Protein AF-A0A2V8EX69-F1 (afdb_monomer_lite)

Radius of gyration: 14.93 Å; chains: 1; bounding box: 40×26×31 Å

Sequence (127 aa):
AGRHDPYNDPRARGHLQWGPPTAQQVLDTALAFSVINRHFDVADFLLGHGADINTRWNSREPASILHHLVFDGTYESMQFLIDRGIDLTIKNYRWNSTARGWALYGKKDEKMARWLEEAERQREQGR

pLDDT: mean 86.81, std 14.18, range [47.38, 98.62]

Structure (mmCIF, N/CA/C/O backbone):
data_AF-A0A2V8EX69-F1
#
_entry.id   AF-A0A2V8EX69-F1
#
loop_
_atom_site.group_PDB
_atom_site.id
_atom_site.type_symbol
_atom_site.label_atom_id
_atom_site.label_alt_id
_atom_site.label_comp_id
_atom_site.label_asym_id
_atom_site.label_entity_id
_atom_site.label_seq_id
_atom_site.pdbx_PDB_ins_code
_atom_site.Cartn_x
_atom_site.Cartn_y
_atom_site.Cartn_z
_atom_site.occupancy
_atom_site.B_iso_or_equiv
_atom_site.auth_seq_id
_atom_site.auth_comp_id
_atom_site.auth_asym_id
_atom_site.auth_atom_id
_atom_site.pdbx_PDB_model_num
ATOM 1 N N . ALA A 1 1 ? 23.290 9.181 13.203 1.00 47.38 1 ALA A N 1
ATOM 2 C CA . ALA A 1 1 ? 22.493 9.052 11.962 1.00 47.38 1 ALA A CA 1
ATOM 3 C C . ALA A 1 1 ? 22.432 7.591 11.482 1.00 47.38 1 ALA A C 1
ATOM 5 O O . ALA A 1 1 ? 22.681 7.312 10.319 1.00 47.38 1 ALA A O 1
ATOM 6 N N . GLY A 1 2 ? 22.148 6.633 12.373 1.00 54.16 2 GLY A N 1
ATOM 7 C CA . GLY A 1 2 ? 22.373 5.205 12.113 1.00 54.16 2 GLY A CA 1
ATOM 8 C C . GLY A 1 2 ? 21.163 4.353 12.481 1.00 54.16 2 GLY A C 1
ATOM 9 O O . GLY A 1 2 ? 20.447 4.695 13.415 1.00 54.16 2 GLY A O 1
ATOM 10 N N . ARG A 1 3 ? 20.982 3.241 11.757 1.00 51.62 3 ARG A N 1
ATOM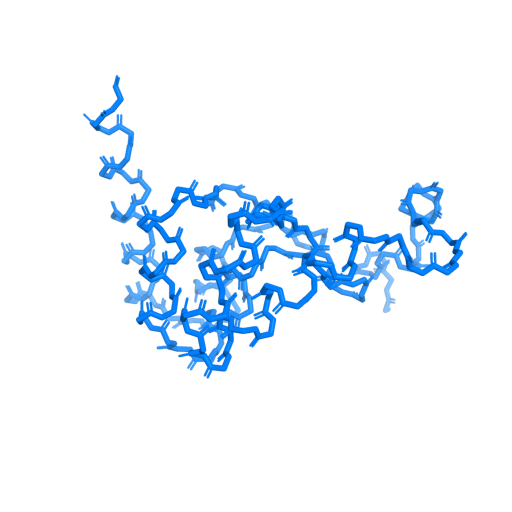 11 C CA . ARG A 1 3 ? 19.954 2.182 11.900 1.00 51.62 3 ARG A CA 1
ATOM 12 C C . ARG A 1 3 ? 18.572 2.398 11.266 1.00 51.62 3 ARG A C 1
ATOM 14 O O . ARG A 1 3 ? 17.836 1.431 11.160 1.00 51.62 3 ARG A O 1
ATOM 21 N N . HIS A 1 4 ? 18.237 3.597 10.796 1.00 51.88 4 HIS A N 1
ATOM 22 C CA . HIS A 1 4 ? 16.911 3.897 10.214 1.00 51.88 4 HIS A CA 1
ATOM 23 C C . HIS A 1 4 ? 16.896 4.018 8.684 1.00 51.88 4 HIS A C 1
ATOM 25 O O . HIS A 1 4 ? 15.851 4.261 8.078 1.00 51.88 4 HIS A O 1
ATOM 31 N N . ASP A 1 5 ? 18.063 3.878 8.065 1.00 57.91 5 ASP A N 1
ATOM 32 C CA . ASP A 1 5 ? 18.207 3.877 6.621 1.00 57.91 5 ASP A CA 1
ATOM 33 C C . ASP A 1 5 ? 18.373 2.420 6.147 1.00 57.91 5 ASP A C 1
ATOM 35 O O . ASP A 1 5 ? 19.326 1.774 6.601 1.00 57.91 5 ASP A O 1
ATOM 39 N N . PRO A 1 6 ? 17.491 1.886 5.275 1.00 61.09 6 PRO A N 1
ATOM 40 C CA . PRO A 1 6 ? 17.659 0.548 4.700 1.00 61.09 6 PRO A CA 1
ATOM 41 C C . PRO A 1 6 ? 19.020 0.367 4.018 1.00 61.09 6 PRO A C 1
ATOM 43 O O . PRO A 1 6 ? 19.547 -0.743 3.981 1.00 61.09 6 PRO A O 1
ATOM 46 N N . TYR A 1 7 ? 19.658 1.450 3.567 1.00 60.81 7 TYR A N 1
ATOM 47 C CA . TYR A 1 7 ? 21.010 1.417 3.020 1.00 60.81 7 TYR A CA 1
ATOM 48 C C . TYR A 1 7 ? 22.091 1.102 4.053 1.00 60.81 7 TYR A C 1
ATOM 50 O O . TYR A 1 7 ? 23.203 0.793 3.643 1.00 60.81 7 TYR A O 1
ATOM 58 N N . ASN A 1 8 ? 21.817 1.157 5.359 1.00 64.31 8 ASN A N 1
ATOM 59 C CA . ASN A 1 8 ? 22.780 0.864 6.427 1.00 64.31 8 ASN A CA 1
ATOM 60 C C . ASN A 1 8 ? 22.595 -0.521 7.070 1.00 64.31 8 ASN A C 1
ATOM 62 O O . ASN A 1 8 ? 23.416 -0.901 7.904 1.00 64.31 8 ASN A O 1
ATOM 66 N N . ASP A 1 9 ? 21.567 -1.282 6.681 1.00 66.50 9 ASP A N 1
ATOM 67 C CA . ASP A 1 9 ? 21.326 -2.646 7.161 1.00 66.50 9 ASP A CA 1
ATOM 68 C C . ASP A 1 9 ? 21.799 -3.684 6.123 1.00 66.50 9 ASP A C 1
ATOM 70 O O . ASP A 1 9 ? 21.221 -3.783 5.039 1.00 66.50 9 ASP A O 1
ATOM 74 N N . PRO A 1 10 ? 22.829 -4.497 6.429 1.00 61.75 10 PRO A N 1
ATOM 75 C CA . PRO A 1 10 ? 23.312 -5.555 5.542 1.00 61.75 10 PRO A CA 1
ATOM 76 C C . PRO A 1 10 ? 22.241 -6.581 5.142 1.00 61.75 10 PRO A C 1
ATOM 78 O O . PRO A 1 10 ? 22.317 -7.132 4.045 1.00 61.75 10 PRO A O 1
ATOM 81 N N . ARG A 1 11 ? 21.234 -6.826 5.994 1.00 60.97 11 ARG A N 1
ATOM 82 C CA . ARG A 1 11 ? 20.116 -7.733 5.685 1.00 60.97 11 ARG A CA 1
ATOM 83 C C . ARG A 1 11 ? 19.187 -7.117 4.650 1.00 60.97 11 ARG A C 1
ATOM 85 O O . ARG A 1 11 ? 18.796 -7.793 3.706 1.00 60.97 11 ARG A O 1
ATOM 92 N N . ALA A 1 12 ? 18.895 -5.824 4.786 1.00 58.47 12 ALA A N 1
ATOM 93 C CA . ALA A 1 12 ? 18.145 -5.086 3.779 1.00 58.47 12 ALA A CA 1
ATOM 94 C C . ALA A 1 12 ? 18.932 -5.018 2.464 1.00 58.47 12 ALA A C 1
ATOM 96 O O . ALA A 1 12 ? 18.368 -5.328 1.422 1.00 58.47 12 ALA A O 1
ATOM 97 N N . ARG A 1 13 ? 20.247 -4.744 2.504 1.00 58.81 13 ARG A N 1
ATOM 98 C CA . ARG A 1 13 ? 21.120 -4.728 1.312 1.00 58.81 13 ARG A CA 1
ATOM 99 C C . ARG A 1 13 ? 21.084 -6.019 0.493 1.00 58.81 13 ARG A C 1
ATOM 101 O O . ARG A 1 13 ? 21.128 -5.930 -0.726 1.00 58.81 13 ARG A O 1
ATOM 108 N N . GLY A 1 14 ? 20.985 -7.184 1.137 1.00 54.16 14 GLY A N 1
ATOM 109 C CA . GLY A 1 14 ? 20.880 -8.477 0.446 1.00 54.16 14 GLY A CA 1
ATOM 110 C C . GLY A 1 14 ? 19.526 -8.727 -0.233 1.00 54.16 14 GLY A C 1
ATOM 111 O O . GLY A 1 14 ? 19.453 -9.524 -1.162 1.00 54.16 14 GLY A O 1
ATOM 112 N N . HIS A 1 15 ? 18.469 -8.034 0.203 1.00 53.50 15 HIS A N 1
ATOM 113 C CA . HIS A 1 15 ? 17.125 -8.097 -0.387 1.00 53.50 15 HIS A CA 1
ATOM 114 C C . HIS A 1 15 ? 16.806 -6.914 -1.312 1.00 53.50 15 HIS A C 1
ATOM 116 O O . HIS A 1 15 ? 15.789 -6.935 -2.007 1.00 53.50 15 HIS A O 1
ATOM 122 N N . LEU A 1 16 ? 17.659 -5.885 -1.346 1.00 56.19 16 LEU A N 1
ATOM 123 C CA . LEU A 1 16 ? 17.601 -4.844 -2.364 1.00 56.19 16 LEU A CA 1
ATOM 124 C C . LEU A 1 16 ? 17.964 -5.507 -3.697 1.00 56.19 16 LEU A C 1
ATOM 126 O O . LEU A 1 16 ? 19.103 -5.927 -3.887 1.00 56.19 16 LEU A O 1
ATOM 130 N N . GLN A 1 17 ? 16.985 -5.630 -4.595 1.00 55.94 17 GLN A N 1
ATOM 131 C CA . GLN A 1 17 ? 17.156 -6.147 -5.956 1.00 55.94 17 GLN A CA 1
ATOM 132 C C . GLN A 1 17 ? 18.064 -5.193 -6.752 1.00 55.94 17 GLN A C 1
ATOM 134 O O . GLN A 1 17 ? 17.595 -4.349 -7.510 1.00 55.94 17 GLN A O 1
ATOM 139 N N . TRP A 1 18 ? 19.373 -5.265 -6.506 1.00 56.72 18 TRP A N 1
ATOM 140 C CA . TRP A 1 18 ? 20.385 -4.484 -7.205 1.00 56.72 18 TRP A CA 1
ATOM 141 C C . TRP A 1 18 ? 20.476 -4.977 -8.648 1.00 56.72 18 TRP A C 1
ATOM 143 O O . TRP A 1 18 ? 20.936 -6.084 -8.915 1.00 56.72 18 TRP A O 1
ATOM 153 N N . GLY A 1 19 ? 20.005 -4.143 -9.570 1.00 66.38 19 GLY A N 1
ATOM 154 C CA . GLY A 1 19 ? 19.932 -4.438 -10.992 1.00 66.38 19 GLY A CA 1
ATOM 155 C C . GLY A 1 19 ? 19.047 -3.425 -11.721 1.00 66.38 19 GLY A C 1
ATOM 156 O O . GLY A 1 19 ? 18.473 -2.539 -11.080 1.00 66.38 19 GLY A O 1
ATOM 157 N N . PRO A 1 20 ? 18.940 -3.517 -13.057 1.00 73.50 20 PRO A N 1
ATOM 158 C CA . PRO A 1 20 ? 17.895 -2.806 -13.786 1.00 73.50 20 PRO A CA 1
ATOM 159 C C . PRO A 1 20 ? 16.524 -3.134 -13.171 1.00 73.50 20 PRO A C 1
ATOM 161 O O . PRO A 1 20 ? 16.324 -4.274 -12.737 1.00 73.50 20 PRO A O 1
ATOM 164 N N . PRO A 1 21 ? 15.589 -2.166 -13.111 1.00 79.56 21 PRO A N 1
ATOM 165 C CA . PRO A 1 21 ? 14.287 -2.415 -12.517 1.00 79.56 21 PRO A CA 1
ATOM 166 C C . PRO A 1 21 ? 13.591 -3.550 -13.266 1.00 79.56 21 PRO A C 1
ATOM 168 O O . PRO A 1 21 ? 13.579 -3.589 -14.499 1.00 79.56 21 PRO A O 1
ATOM 171 N N . THR A 1 22 ? 13.013 -4.483 -12.517 1.00 88.19 22 THR A N 1
ATOM 172 C CA . THR A 1 22 ? 12.167 -5.521 -13.104 1.00 88.19 22 THR A CA 1
ATOM 173 C C . THR A 1 22 ? 10.907 -4.886 -13.686 1.00 88.19 22 THR A C 1
ATOM 175 O O . THR A 1 22 ? 10.484 -3.811 -13.253 1.00 88.19 22 THR A O 1
ATOM 178 N N . ALA A 1 23 ? 10.264 -5.562 -14.642 1.00 90.81 23 ALA A N 1
ATOM 179 C CA . ALA A 1 23 ? 8.984 -5.099 -15.177 1.00 90.81 23 ALA A CA 1
ATOM 180 C C . ALA A 1 23 ? 7.962 -4.850 -14.050 1.00 90.81 23 ALA A C 1
ATOM 182 O O . ALA A 1 23 ? 7.307 -3.814 -14.046 1.00 90.81 23 ALA A O 1
ATOM 183 N N . GLN A 1 24 ? 7.914 -5.727 -13.040 1.00 91.56 24 GLN A N 1
ATOM 184 C CA . GLN A 1 24 ? 7.034 -5.560 -11.882 1.00 91.56 24 GLN A CA 1
ATOM 185 C C . GLN A 1 24 ? 7.332 -4.277 -11.099 1.00 91.56 24 GLN A C 1
ATOM 187 O O . GLN A 1 24 ? 6.419 -3.517 -10.809 1.00 91.56 24 GLN A O 1
ATOM 192 N N . GLN A 1 25 ? 8.604 -3.985 -10.809 1.00 88.50 25 GLN A N 1
ATOM 193 C CA . GLN A 1 25 ? 8.979 -2.757 -10.097 1.00 88.50 25 GLN A CA 1
ATOM 194 C C . GLN A 1 25 ? 8.576 -1.496 -10.866 1.00 88.50 25 GLN A C 1
ATOM 196 O O . GLN A 1 25 ? 8.207 -0.493 -10.252 1.00 88.50 25 GLN A O 1
ATOM 201 N N . VAL A 1 26 ? 8.638 -1.538 -12.200 1.00 91.69 26 VAL A N 1
ATOM 202 C CA . VAL A 1 26 ? 8.157 -0.446 -13.053 1.00 91.69 26 VAL A CA 1
ATOM 203 C C . VAL A 1 26 ? 6.637 -0.314 -12.952 1.00 91.69 26 VAL A C 1
ATOM 205 O O . VAL A 1 26 ? 6.162 0.798 -12.732 1.00 91.69 26 VAL A O 1
ATOM 208 N N . LEU A 1 27 ? 5.884 -1.417 -13.052 1.00 95.81 27 LEU A N 1
ATOM 209 C CA . LEU A 1 27 ? 4.421 -1.416 -12.906 1.00 95.81 27 LEU A CA 1
ATOM 210 C C . LEU A 1 27 ? 3.979 -0.879 -11.536 1.00 95.81 27 LEU A C 1
ATOM 212 O O . LEU A 1 27 ? 3.145 0.018 -11.464 1.00 95.81 27 LEU A O 1
ATOM 216 N N . ASP A 1 28 ? 4.579 -1.382 -10.463 1.00 95.12 28 ASP A N 1
ATOM 217 C CA . ASP A 1 28 ? 4.313 -1.001 -9.074 1.00 95.12 28 ASP A CA 1
ATOM 218 C C . ASP A 1 28 ? 4.577 0.489 -8.818 1.00 95.12 28 ASP A C 1
ATOM 220 O O . ASP A 1 28 ? 3.797 1.196 -8.17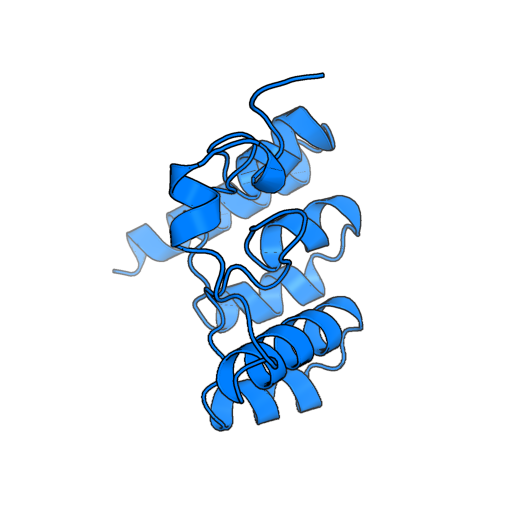6 1.00 95.12 28 ASP A O 1
ATOM 224 N N . THR A 1 29 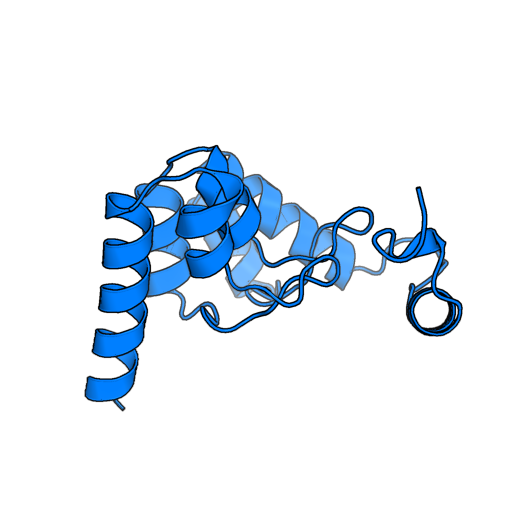? 5.692 0.987 -9.356 1.00 94.38 29 THR A N 1
ATOM 225 C CA . THR A 1 29 ? 6.075 2.398 -9.253 1.00 94.38 29 THR A CA 1
ATOM 226 C C . THR A 1 29 ? 5.131 3.280 -10.067 1.00 94.38 29 THR A C 1
ATOM 228 O O . THR A 1 29 ? 4.711 4.338 -9.594 1.00 94.38 29 THR A O 1
ATOM 231 N N . ALA A 1 30 ? 4.764 2.847 -11.277 1.00 96.75 30 ALA A N 1
ATOM 232 C CA . ALA A 1 30 ? 3.780 3.535 -12.105 1.00 96.75 30 ALA A CA 1
ATOM 233 C C . ALA A 1 30 ? 2.415 3.600 -11.403 1.00 96.75 30 ALA A C 1
ATOM 235 O O . ALA A 1 30 ? 1.782 4.658 -11.404 1.00 96.75 30 ALA A O 1
ATOM 236 N N . LEU A 1 31 ? 2.003 2.517 -10.731 1.00 98.25 31 LEU A N 1
ATOM 237 C CA . LEU A 1 31 ? 0.776 2.477 -9.941 1.00 98.25 31 LEU A CA 1
ATOM 238 C C . LEU A 1 31 ? 0.837 3.521 -8.824 1.00 98.25 31 LEU A C 1
ATOM 240 O O . LEU A 1 31 ? -0.064 4.351 -8.719 1.00 98.25 31 LEU A O 1
ATOM 244 N N . ALA A 1 32 ? 1.924 3.548 -8.048 1.00 95.88 32 ALA A N 1
ATOM 245 C CA . ALA A 1 32 ? 2.102 4.534 -6.988 1.00 95.88 32 ALA A CA 1
ATOM 246 C C . ALA A 1 32 ? 1.968 5.973 -7.513 1.00 95.88 32 ALA A C 1
ATOM 248 O O . ALA A 1 32 ? 1.174 6.748 -6.978 1.00 95.88 32 ALA A O 1
ATOM 249 N N . PHE A 1 33 ? 2.672 6.325 -8.594 1.00 95.81 33 PHE A N 1
ATOM 250 C CA . PHE A 1 33 ? 2.581 7.668 -9.174 1.00 95.81 33 PHE A CA 1
ATOM 251 C C . PHE A 1 33 ? 1.194 7.995 -9.725 1.00 95.81 33 PHE A C 1
ATOM 253 O O . PHE A 1 33 ? 0.739 9.125 -9.548 1.00 95.81 33 PHE A O 1
ATOM 260 N N . SER A 1 34 ? 0.510 7.048 -10.370 1.00 97.81 34 SER A N 1
ATOM 261 C CA . SER A 1 34 ? -0.848 7.279 -10.876 1.00 97.81 34 SER A CA 1
ATOM 262 C C . SER A 1 34 ? -1.825 7.601 -9.742 1.00 97.81 34 SER A C 1
ATOM 264 O O . SER A 1 34 ? -2.579 8.563 -9.838 1.00 97.81 34 SER A O 1
ATOM 266 N N . VAL A 1 35 ? -1.733 6.892 -8.614 1.00 97.50 35 VAL A N 1
ATOM 267 C CA . VAL A 1 35 ? -2.595 7.112 -7.447 1.00 97.50 35 VAL A CA 1
ATOM 268 C C . VAL A 1 35 ? -2.268 8.425 -6.733 1.00 97.50 35 VAL A C 1
ATOM 270 O O . VAL A 1 35 ? -3.180 9.171 -6.373 1.00 97.50 35 VAL A O 1
ATOM 273 N N . ILE A 1 36 ? -0.978 8.735 -6.555 1.00 94.31 36 ILE A N 1
ATOM 274 C CA . ILE A 1 36 ? -0.522 9.994 -5.939 1.00 94.31 36 ILE A CA 1
ATOM 275 C C . ILE A 1 36 ? -0.992 11.198 -6.765 1.00 94.31 36 ILE A C 1
ATOM 277 O O . ILE A 1 36 ? -1.441 12.191 -6.206 1.00 94.31 36 ILE A O 1
ATOM 281 N N . ASN A 1 37 ? -0.968 11.090 -8.095 1.00 95.44 37 ASN A N 1
ATOM 282 C CA . ASN A 1 37 ? -1.431 12.151 -8.991 1.00 95.44 37 ASN A CA 1
ATOM 283 C C . ASN A 1 37 ? -2.931 12.063 -9.338 1.00 95.44 37 ASN A C 1
ATOM 285 O O . ASN A 1 37 ? -3.400 12.831 -10.172 1.00 95.44 37 ASN A O 1
ATOM 289 N N . ARG A 1 38 ? -3.698 11.161 -8.701 1.00 96.56 38 ARG A N 1
ATOM 290 C CA . ARG A 1 38 ? -5.154 10.975 -8.909 1.00 96.56 38 ARG A CA 1
ATOM 291 C C . ARG A 1 38 ? -5.549 10.592 -10.347 1.00 96.56 38 ARG A C 1
ATOM 293 O O . ARG A 1 38 ? -6.667 10.847 -10.784 1.00 96.56 38 ARG A O 1
ATOM 300 N N . HIS A 1 39 ? -4.649 9.947 -11.086 1.00 98.06 39 HIS A N 1
ATOM 301 C CA . HIS A 1 39 ? -4.910 9.352 -12.400 1.00 98.06 39 HIS A CA 1
ATOM 302 C C . HIS A 1 39 ? -5.483 7.937 -12.219 1.00 98.06 39 HIS A C 1
ATOM 304 O O . HIS A 1 39 ? -4.808 6.931 -12.446 1.00 98.06 39 HIS A O 1
ATOM 310 N N . PHE A 1 40 ? -6.709 7.862 -11.699 1.00 98.25 40 PHE A N 1
ATOM 311 C CA . PHE A 1 40 ? -7.335 6.605 -11.273 1.00 98.25 40 PHE A CA 1
ATOM 312 C C . PHE A 1 40 ? -7.631 5.633 -12.419 1.00 98.25 40 PHE A C 1
ATOM 314 O O . PHE A 1 40 ? -7.571 4.425 -12.222 1.00 98.25 40 PHE A O 1
ATOM 321 N N . ASP A 1 41 ? -7.877 6.148 -13.618 1.00 98.50 41 ASP A N 1
ATOM 322 C CA . ASP A 1 41 ? -8.010 5.372 -14.852 1.00 98.50 41 ASP A CA 1
ATOM 323 C C . ASP A 1 41 ? -6.714 4.626 -15.207 1.00 98.50 41 ASP A C 1
ATOM 325 O O . ASP A 1 41 ? -6.731 3.431 -15.508 1.00 98.50 41 ASP A O 1
ATOM 329 N N . VAL A 1 42 ? -5.571 5.308 -15.100 1.00 98.62 42 VAL A N 1
ATOM 330 C CA . VAL A 1 42 ? -4.245 4.706 -15.279 1.00 98.62 42 VAL A CA 1
ATOM 331 C C . VAL A 1 42 ? -3.951 3.715 -14.155 1.00 98.62 42 VAL A C 1
ATOM 333 O O . VAL A 1 42 ? -3.426 2.634 -14.416 1.00 98.62 42 VAL A O 1
ATOM 336 N N . ALA A 1 43 ? -4.312 4.050 -12.914 1.00 98.50 43 ALA A N 1
ATOM 337 C CA . ALA A 1 43 ? -4.142 3.153 -11.775 1.00 98.50 43 ALA A CA 1
ATOM 338 C C . ALA A 1 43 ? -4.928 1.843 -11.962 1.00 98.50 43 ALA A C 1
ATOM 340 O O . ALA A 1 43 ? -4.373 0.764 -11.763 1.00 98.50 43 ALA A O 1
ATOM 341 N N . ASP A 1 44 ? -6.184 1.924 -12.407 1.00 98.56 44 ASP A N 1
ATOM 342 C CA . ASP A 1 44 ? -7.015 0.758 -12.721 1.00 98.56 44 ASP A CA 1
ATOM 343 C C . ASP A 1 44 ? -6.442 -0.086 -13.850 1.00 98.56 44 ASP A C 1
ATOM 345 O O . ASP A 1 44 ? -6.375 -1.312 -13.735 1.00 98.56 44 ASP A O 1
ATOM 349 N N . PHE A 1 45 ? -5.979 0.561 -14.919 1.00 98.62 45 PHE A N 1
ATOM 350 C CA . PHE A 1 45 ? -5.302 -0.129 -16.009 1.00 98.62 45 PHE A CA 1
ATOM 351 C C . PHE A 1 45 ? -4.088 -0.919 -15.496 1.00 98.62 45 PHE A C 1
ATOM 353 O O . PHE A 1 45 ? -3.942 -2.103 -15.794 1.00 98.62 45 PHE A O 1
ATOM 360 N N . LEU A 1 46 ? -3.241 -0.297 -14.673 1.00 98.62 46 LEU A N 1
ATOM 361 C CA . LEU A 1 46 ? -2.044 -0.936 -14.120 1.00 98.62 46 LEU A CA 1
ATOM 362 C C . LEU A 1 46 ? -2.381 -2.107 -13.189 1.00 98.62 46 LEU A C 1
ATOM 364 O O . LEU A 1 46 ? -1.733 -3.151 -13.271 1.00 98.62 46 LEU A O 1
ATOM 368 N N . LEU A 1 47 ? -3.412 -1.973 -12.352 1.00 98.50 47 LEU A N 1
ATOM 369 C CA . LEU A 1 47 ? -3.908 -3.066 -11.509 1.00 98.50 47 LEU A CA 1
ATOM 370 C C . LEU A 1 47 ? -4.433 -4.235 -12.351 1.00 98.50 47 LEU A C 1
ATOM 372 O O . LEU A 1 47 ? -4.103 -5.387 -12.073 1.00 98.50 47 LEU A O 1
ATOM 376 N N . GLY A 1 48 ? -5.172 -3.948 -13.427 1.00 98.31 48 GLY A N 1
ATOM 377 C CA . GLY A 1 48 ? -5.624 -4.956 -14.392 1.00 98.31 48 GLY A CA 1
ATOM 378 C C . GLY A 1 48 ? -4.477 -5.679 -15.111 1.00 98.31 48 GLY A C 1
ATOM 379 O O . GLY A 1 48 ? -4.644 -6.813 -15.556 1.00 98.31 48 GLY A O 1
ATOM 380 N N . HIS A 1 49 ? -3.300 -5.054 -15.171 1.00 98.06 49 HIS A N 1
ATOM 381 C CA . HIS A 1 49 ? -2.073 -5.616 -15.734 1.00 98.06 49 HIS A CA 1
ATOM 382 C C . HIS A 1 49 ? -1.096 -6.174 -14.683 1.00 98.06 49 HIS A C 1
ATOM 384 O O . HIS A 1 49 ? 0.041 -6.501 -15.020 1.00 98.06 49 HIS A O 1
ATOM 390 N N . GLY A 1 50 ? -1.542 -6.351 -13.435 1.00 97.25 50 GLY A N 1
ATOM 391 C CA . GLY A 1 50 ? -0.791 -7.072 -12.406 1.00 97.25 50 GLY A CA 1
ATOM 392 C C . GLY A 1 50 ? 0.152 -6.216 -11.564 1.00 97.25 50 GLY A C 1
ATOM 393 O O . GLY A 1 50 ? 1.032 -6.770 -10.908 1.00 97.25 50 GLY A O 1
ATOM 394 N N . ALA A 1 51 ? -0.002 -4.889 -11.551 1.00 98.00 51 ALA A N 1
ATOM 395 C CA . ALA A 1 51 ? 0.672 -4.060 -10.553 1.00 98.00 51 ALA A CA 1
ATOM 396 C C . ALA A 1 51 ? 0.259 -4.486 -9.130 1.00 98.00 51 ALA A C 1
ATOM 398 O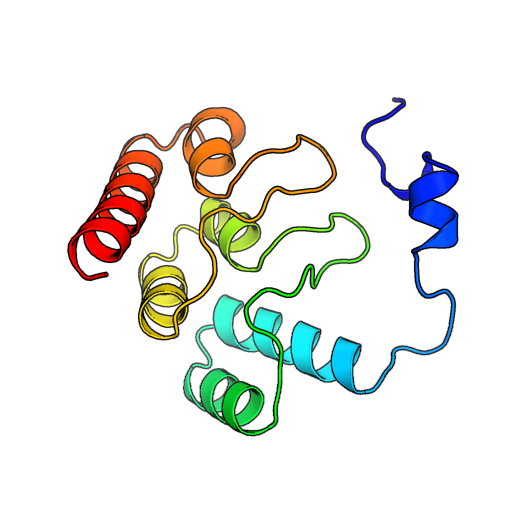 O . ALA A 1 51 ? -0.924 -4.704 -8.860 1.00 98.00 51 ALA A O 1
ATOM 399 N N . ASP A 1 52 ? 1.222 -4.594 -8.214 1.00 97.44 52 ASP A N 1
ATOM 400 C CA . ASP A 1 52 ? 0.957 -4.999 -6.835 1.00 97.44 52 ASP A CA 1
ATOM 401 C C . ASP A 1 52 ? 0.593 -3.783 -5.975 1.00 97.44 52 ASP A C 1
ATOM 403 O O . ASP A 1 52 ? 1.430 -2.944 -5.638 1.00 97.44 52 ASP A O 1
ATOM 407 N N . ILE A 1 53 ? -0.671 -3.704 -5.557 1.00 97.62 53 ILE A N 1
ATOM 408 C CA . ILE A 1 53 ? -1.174 -2.636 -4.683 1.00 97.62 53 ILE A CA 1
ATOM 409 C C . ILE A 1 53 ? -0.496 -2.613 -3.299 1.00 97.62 53 ILE A C 1
ATOM 411 O O . ILE A 1 53 ? -0.454 -1.571 -2.642 1.00 97.62 53 ILE A O 1
ATOM 415 N N . ASN A 1 54 ? 0.061 -3.746 -2.859 1.00 96.62 54 ASN A N 1
ATOM 416 C CA . ASN A 1 54 ? 0.715 -3.924 -1.561 1.00 96.62 54 ASN A CA 1
ATOM 417 C C . ASN A 1 54 ? 2.239 -3.755 -1.625 1.00 96.62 54 ASN A C 1
ATOM 419 O O . ASN A 1 54 ? 2.939 -3.948 -0.624 1.00 96.62 54 ASN A O 1
ATOM 423 N N . THR A 1 55 ? 2.762 -3.366 -2.786 1.00 91.12 55 THR A N 1
ATOM 424 C CA . THR A 1 55 ? 4.195 -3.207 -3.001 1.00 91.12 55 THR A CA 1
ATOM 425 C C . THR A 1 55 ? 4.801 -2.117 -2.112 1.00 91.12 55 THR A C 1
ATOM 427 O O . THR A 1 55 ? 4.195 -1.082 -1.799 1.00 91.12 55 THR A O 1
ATOM 430 N N . ARG A 1 56 ? 6.061 -2.320 -1.716 1.00 89.56 56 ARG A N 1
ATOM 431 C CA . ARG A 1 56 ? 6.880 -1.275 -1.089 1.00 89.56 56 ARG A CA 1
ATOM 432 C C . ARG A 1 56 ? 7.611 -0.513 -2.190 1.00 89.56 56 ARG A C 1
ATOM 434 O O . ARG A 1 56 ? 8.803 -0.714 -2.404 1.00 89.56 56 ARG A O 1
ATOM 441 N N . TRP A 1 57 ? 6.859 0.336 -2.886 1.00 87.06 57 TRP A N 1
ATOM 442 C CA . TRP A 1 57 ? 7.240 0.942 -4.167 1.00 87.06 57 TRP A CA 1
ATOM 443 C C . TRP A 1 57 ? 8.512 1.809 -4.118 1.00 87.06 57 TRP A C 1
ATOM 445 O O . TRP A 1 57 ? 9.265 1.870 -5.086 1.00 87.06 57 TRP A O 1
ATOM 455 N N . ASN A 1 58 ? 8.777 2.491 -3.000 1.00 79.62 58 ASN A N 1
ATOM 456 C CA . ASN A 1 58 ? 9.908 3.410 -2.880 1.00 79.62 58 ASN A CA 1
ATOM 457 C C . ASN A 1 58 ? 11.155 2.711 -2.313 1.00 79.62 58 ASN A C 1
ATOM 459 O O . ASN A 1 58 ? 11.160 2.248 -1.176 1.00 79.62 58 ASN A O 1
ATOM 463 N N . SER A 1 59 ? 12.254 2.701 -3.069 1.00 71.12 59 SER A N 1
ATOM 464 C CA . SER A 1 59 ? 13.512 2.058 -2.661 1.00 71.12 59 SER A CA 1
ATOM 465 C C . SER A 1 59 ? 14.278 2.790 -1.548 1.00 71.12 59 SER A C 1
ATOM 467 O O . SER A 1 59 ? 15.035 2.152 -0.817 1.00 71.12 59 SER A O 1
ATOM 469 N N . ARG A 1 60 ? 14.096 4.110 -1.400 1.00 72.00 60 ARG A N 1
ATOM 470 C CA . ARG A 1 60 ? 14.729 4.933 -0.348 1.00 72.00 60 ARG A CA 1
ATOM 471 C C . ARG A 1 60 ? 13.994 4.846 0.977 1.00 72.00 60 ARG A C 1
ATOM 473 O O . ARG A 1 60 ? 14.610 4.881 2.040 1.00 72.00 60 ARG A O 1
ATOM 480 N N . GLU A 1 61 ? 12.676 4.737 0.911 1.00 76.81 61 GLU A N 1
ATOM 481 C CA . GLU A 1 61 ? 11.824 4.570 2.080 1.00 76.81 61 GLU A CA 1
ATOM 482 C C . GLU A 1 61 ? 10.765 3.502 1.793 1.00 76.81 61 GLU A C 1
ATOM 484 O O . GLU A 1 61 ? 9.622 3.844 1.487 1.00 76.81 61 GLU A O 1
ATOM 489 N N . PRO A 1 62 ? 11.136 2.205 1.874 1.00 83.00 62 PRO A N 1
ATOM 490 C CA . PRO A 1 62 ? 10.226 1.106 1.580 1.00 83.00 62 PRO A CA 1
ATOM 491 C C . PRO A 1 62 ? 8.990 1.155 2.479 1.00 83.00 62 PRO A C 1
ATOM 493 O O . PRO A 1 62 ? 9.039 0.851 3.679 1.00 83.00 62 PRO A O 1
ATOM 496 N N . ALA A 1 63 ? 7.879 1.556 1.874 1.00 88.62 63 ALA A N 1
ATOM 497 C CA . ALA A 1 63 ? 6.582 1.773 2.493 1.00 88.62 63 ALA A CA 1
ATOM 498 C C . ALA A 1 63 ? 5.477 1.566 1.443 1.00 88.62 63 ALA A C 1
ATOM 500 O O . ALA A 1 63 ? 5.741 1.666 0.243 1.00 88.62 63 ALA A O 1
ATOM 501 N N . SER A 1 64 ? 4.252 1.267 1.884 1.00 94.25 64 SER A N 1
ATOM 502 C CA . SER A 1 64 ? 3.102 1.178 0.970 1.00 94.25 64 SER A CA 1
ATOM 503 C C . SER A 1 64 ? 2.706 2.557 0.433 1.00 94.25 64 SER A C 1
ATOM 505 O O . SER A 1 64 ? 3.066 3.586 1.014 1.00 94.25 64 SER A O 1
ATOM 507 N N . ILE A 1 65 ? 1.914 2.586 -0.642 1.00 95.44 65 ILE A N 1
ATOM 508 C CA . ILE A 1 65 ? 1.403 3.830 -1.245 1.00 95.44 65 ILE A CA 1
ATOM 509 C C . ILE A 1 65 ? 0.660 4.684 -0.198 1.00 95.44 65 ILE A C 1
ATOM 511 O O . ILE A 1 65 ? 0.870 5.894 -0.127 1.00 95.44 65 ILE A O 1
ATOM 515 N N . LEU A 1 66 ? -0.110 4.057 0.702 1.00 95.44 66 LEU A N 1
ATOM 516 C CA . LEU A 1 66 ? -0.838 4.760 1.766 1.00 95.44 66 LEU A CA 1
ATOM 517 C C . LEU A 1 66 ? 0.049 5.570 2.711 1.00 95.44 66 LEU A C 1
ATOM 519 O O . LEU A 1 66 ? -0.362 6.645 3.136 1.00 95.44 66 LEU A O 1
ATOM 523 N N . HIS A 1 67 ? 1.262 5.106 3.026 1.00 93.88 67 HIS A N 1
ATOM 524 C CA . HIS A 1 67 ? 2.174 5.872 3.884 1.00 93.88 67 HIS A CA 1
ATOM 525 C C . HIS A 1 67 ? 2.520 7.228 3.267 1.00 93.88 67 HIS A C 1
ATOM 527 O O . HIS A 1 67 ? 2.631 8.221 3.982 1.00 93.88 67 HIS A O 1
ATOM 533 N N . HIS A 1 68 ? 2.673 7.273 1.941 1.00 92.44 68 HIS A N 1
ATOM 534 C CA . HIS A 1 68 ? 2.967 8.509 1.229 1.00 92.44 68 HIS A CA 1
ATOM 535 C C . HIS A 1 68 ? 1.764 9.459 1.248 1.00 92.44 68 HIS A C 1
ATOM 537 O O . HIS A 1 68 ? 1.906 10.634 1.587 1.00 92.44 68 HIS A O 1
ATOM 543 N N . LEU A 1 69 ? 0.569 8.930 0.970 1.00 94.75 69 LEU A N 1
ATOM 544 C CA . LEU A 1 69 ? -0.664 9.719 0.911 1.00 94.75 69 LEU A CA 1
ATOM 545 C C . LEU A 1 69 ? -1.025 10.376 2.251 1.00 94.75 69 LEU A C 1
ATOM 547 O O . LEU A 1 69 ? -1.710 11.398 2.261 1.00 94.75 69 LEU A O 1
ATOM 551 N N . VAL A 1 70 ? -0.555 9.838 3.388 1.00 94.56 70 VAL A N 1
ATOM 552 C CA . VAL A 1 70 ? -0.782 10.441 4.716 1.00 94.56 70 VAL A CA 1
ATOM 553 C C . VAL A 1 70 ? -0.389 11.914 4.727 1.00 94.56 70 VAL A C 1
ATOM 555 O O . VAL A 1 70 ? -1.170 12.754 5.183 1.00 94.56 70 VAL A O 1
ATOM 558 N N . PHE A 1 71 ? 0.790 12.238 4.193 1.00 88.44 71 PHE A N 1
ATOM 559 C CA . PHE A 1 71 ? 1.306 13.606 4.171 1.00 88.44 71 PHE A CA 1
ATOM 560 C C . PHE A 1 71 ? 0.645 14.483 3.112 1.00 88.44 71 PHE A C 1
ATOM 562 O O . PHE A 1 71 ? 0.498 15.679 3.341 1.00 88.44 71 PHE A O 1
ATOM 569 N N . ASP A 1 72 ? 0.202 13.882 2.012 1.00 83.69 72 ASP A N 1
ATOM 570 C CA . ASP A 1 72 ? -0.511 14.573 0.938 1.00 83.69 72 ASP A CA 1
ATOM 571 C C . ASP A 1 72 ? -1.947 14.961 1.350 1.00 83.69 72 ASP A C 1
ATOM 573 O O . ASP A 1 72 ? -2.503 15.954 0.891 1.00 83.69 72 ASP A O 1
ATOM 577 N N . GLY A 1 73 ? -2.546 14.232 2.302 1.00 72.81 73 GLY A N 1
ATOM 578 C CA . GLY A 1 73 ? -3.868 14.560 2.846 1.00 72.81 73 GLY A CA 1
ATOM 579 C C . GLY A 1 73 ? -5.039 14.159 1.943 1.00 72.81 73 GLY A C 1
ATOM 580 O O . GLY A 1 73 ? -6.179 14.548 2.200 1.00 72.81 73 GLY A O 1
ATOM 581 N N . THR A 1 74 ? -4.776 13.376 0.902 1.00 85.12 74 THR A N 1
ATOM 582 C CA . THR A 1 74 ? -5.731 13.025 -0.149 1.00 85.12 74 THR A CA 1
ATOM 583 C C . THR A 1 74 ? -6.558 11.791 0.221 1.00 85.12 74 THR A C 1
ATOM 585 O O . THR A 1 74 ? -6.286 10.670 -0.206 1.00 85.12 74 THR A O 1
ATOM 588 N N . TYR A 1 75 ? -7.625 12.006 1.003 1.00 94.38 75 TYR A N 1
ATOM 589 C CA . TYR A 1 75 ? -8.598 10.959 1.364 1.00 94.38 75 TYR A CA 1
ATOM 590 C C . TYR A 1 75 ? -9.164 10.220 0.143 1.00 94.38 75 TYR A C 1
ATOM 592 O O . TYR A 1 75 ? -9.398 9.022 0.218 1.00 94.38 75 TYR A O 1
ATOM 600 N N . GLU A 1 76 ? -9.342 10.906 -0.988 1.00 96.31 76 GLU A N 1
ATOM 601 C CA . GLU A 1 76 ? -9.830 10.304 -2.234 1.00 96.31 76 GLU A CA 1
ATOM 602 C C . GLU A 1 76 ? -8.878 9.222 -2.771 1.00 96.31 76 GLU A C 1
ATOM 604 O O . GLU A 1 76 ? -9.308 8.099 -3.019 1.00 96.31 76 GLU A O 1
ATOM 609 N N . SER A 1 77 ? -7.576 9.513 -2.879 1.00 97.56 77 SER A N 1
ATOM 610 C CA . SER A 1 77 ? -6.577 8.527 -3.315 1.00 97.56 77 SER A CA 1
ATOM 611 C C . SER A 1 77 ? -6.438 7.373 -2.323 1.00 97.56 77 SER A C 1
ATOM 613 O O . SER A 1 77 ? -6.229 6.229 -2.726 1.00 97.56 77 SER A O 1
ATOM 615 N N . MET A 1 78 ? -6.577 7.643 -1.022 1.00 97.12 78 MET A N 1
ATOM 616 C CA . MET A 1 78 ? -6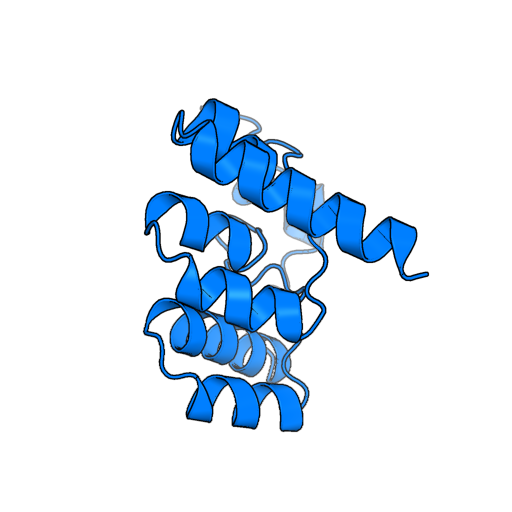.590 6.581 -0.015 1.00 97.12 78 MET A CA 1
ATOM 617 C C . MET A 1 78 ? -7.825 5.691 -0.147 1.00 97.12 78 MET A C 1
ATOM 619 O O . MET A 1 78 ? -7.690 4.471 -0.110 1.00 97.12 78 MET A O 1
ATOM 623 N N . GLN A 1 79 ? -9.006 6.288 -0.325 1.00 96.62 79 GLN A N 1
ATOM 624 C CA . GLN A 1 79 ? -10.259 5.559 -0.502 1.00 96.62 79 GLN A CA 1
ATOM 625 C C . GLN A 1 79 ? -10.203 4.695 -1.765 1.00 96.62 79 GLN A C 1
ATOM 627 O O . GLN A 1 79 ? -10.515 3.513 -1.690 1.00 96.62 79 GLN A O 1
ATOM 632 N N . PHE A 1 80 ? -9.682 5.229 -2.877 1.00 97.75 80 PHE A N 1
ATOM 633 C CA . PHE A 1 80 ? -9.458 4.470 -4.111 1.00 97.75 80 PHE A CA 1
ATOM 634 C C . PHE A 1 80 ? -8.678 3.168 -3.863 1.00 97.75 80 PHE A C 1
ATOM 636 O O . PHE A 1 80 ? -9.075 2.107 -4.352 1.00 97.75 80 PHE A O 1
ATOM 643 N N . LEU A 1 81 ? -7.585 3.235 -3.090 1.00 97.56 81 LEU A N 1
ATOM 644 C CA . LEU A 1 81 ? -6.768 2.067 -2.744 1.00 97.56 81 LEU A CA 1
ATOM 645 C C . LEU A 1 81 ? -7.482 1.112 -1.777 1.00 97.56 81 LEU A C 1
ATOM 647 O O . LEU A 1 81 ? -7.372 -0.106 -1.926 1.00 97.56 81 LEU A O 1
ATOM 651 N N . ILE A 1 82 ? -8.193 1.654 -0.783 1.00 96.25 82 ILE A N 1
ATOM 652 C CA . ILE A 1 82 ? -8.971 0.879 0.198 1.00 96.25 82 ILE A CA 1
ATOM 653 C C . ILE A 1 82 ? -10.059 0.068 -0.503 1.00 96.25 82 ILE A C 1
ATOM 655 O O . ILE A 1 82 ? -10.171 -1.132 -0.248 1.00 96.25 82 ILE A O 1
ATOM 659 N N . ASP A 1 83 ? -10.783 0.685 -1.436 1.00 96.19 83 ASP A N 1
ATOM 660 C CA . ASP A 1 83 ? -11.832 0.037 -2.231 1.00 96.19 83 ASP A CA 1
ATOM 661 C C . ASP A 1 83 ? -11.274 -1.108 -3.091 1.00 96.19 83 ASP A C 1
ATOM 663 O O . ASP A 1 83 ? -11.966 -2.085 -3.367 1.00 96.19 83 ASP A O 1
ATOM 667 N N . ARG A 1 84 ? -9.993 -1.024 -3.470 1.00 97.00 84 ARG A N 1
ATOM 668 C CA . ARG A 1 84 ? -9.247 -2.056 -4.216 1.00 97.00 84 ARG A CA 1
ATOM 669 C C . ARG A 1 84 ? -8.507 -3.046 -3.323 1.00 97.00 84 ARG A C 1
ATOM 671 O O . ARG A 1 84 ? -7.753 -3.887 -3.804 1.00 97.00 84 ARG A O 1
ATOM 678 N N . GLY A 1 85 ? -8.751 -2.981 -2.019 1.00 95.25 85 GLY A N 1
ATOM 679 C CA . GLY A 1 85 ? -8.342 -4.009 -1.079 1.00 95.25 85 GLY A CA 1
ATOM 680 C C . GLY A 1 85 ? -6.898 -3.920 -0.602 1.00 95.25 85 GLY A C 1
ATOM 681 O O . GLY A 1 85 ? -6.420 -4.917 -0.052 1.00 95.25 85 GLY A O 1
ATOM 682 N N . ILE A 1 86 ? -6.233 -2.764 -0.734 1.00 96.88 86 ILE A N 1
ATOM 683 C CA . ILE A 1 86 ? -4.876 -2.565 -0.200 1.00 96.88 86 ILE A CA 1
ATOM 684 C C . ILE A 1 86 ? -4.769 -3.017 1.263 1.00 96.88 86 ILE A C 1
ATOM 686 O O . ILE A 1 86 ? -5.674 -2.796 2.067 1.00 96.88 86 ILE A O 1
ATOM 690 N N . ASP A 1 87 ? -3.668 -3.655 1.634 1.00 95.88 87 ASP A N 1
ATOM 691 C CA . ASP A 1 87 ? -3.381 -4.042 3.008 1.00 95.88 87 ASP A CA 1
ATOM 692 C C . ASP A 1 87 ? -2.975 -2.813 3.838 1.00 95.88 87 ASP A C 1
ATOM 694 O O . ASP A 1 87 ? -1.913 -2.209 3.663 1.00 95.88 87 ASP A O 1
ATOM 698 N N . LEU A 1 88 ? -3.854 -2.448 4.771 1.00 95.75 88 LEU A N 1
ATOM 699 C CA . LEU A 1 88 ? -3.687 -1.316 5.683 1.00 95.75 88 LEU A CA 1
ATOM 700 C C . LEU A 1 88 ? -2.643 -1.609 6.777 1.00 95.75 88 LEU A C 1
ATOM 702 O O . LEU A 1 88 ? -2.074 -0.690 7.369 1.00 95.75 88 LEU A O 1
ATOM 706 N N . THR A 1 89 ? -2.321 -2.890 6.986 1.00 94.75 89 THR A N 1
ATOM 707 C CA . THR A 1 89 ? -1.431 -3.365 8.050 1.00 94.75 89 THR A CA 1
ATOM 708 C C . THR A 1 89 ? 0.045 -3.397 7.649 1.00 94.75 89 THR A C 1
ATOM 710 O O . THR A 1 89 ? 0.904 -3.684 8.491 1.00 94.75 89 THR A O 1
ATOM 713 N N . ILE A 1 90 ? 0.373 -3.060 6.392 1.00 93.12 90 ILE A N 1
ATOM 714 C CA . ILE A 1 90 ? 1.759 -2.995 5.915 1.00 93.12 90 ILE A CA 1
ATOM 715 C C . ILE A 1 90 ? 2.556 -2.049 6.809 1.00 93.12 90 ILE A C 1
ATOM 717 O O . ILE A 1 90 ? 2.207 -0.885 6.984 1.00 93.12 90 ILE A O 1
ATOM 721 N N . LYS A 1 91 ? 3.679 -2.543 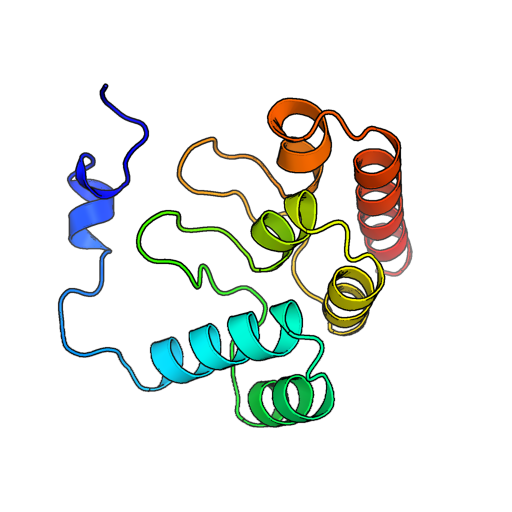7.332 1.00 91.94 91 LYS A N 1
ATOM 722 C CA . LYS A 1 91 ? 4.616 -1.749 8.129 1.00 91.94 91 LYS A CA 1
ATOM 723 C C . LYS A 1 91 ? 5.772 -1.252 7.273 1.00 91.94 91 LYS A C 1
ATOM 725 O O . LYS A 1 91 ? 6.380 -2.029 6.526 1.00 91.94 91 LYS A O 1
ATOM 730 N N . ASN A 1 92 ? 6.089 0.034 7.374 1.00 88.56 92 ASN A N 1
ATOM 731 C CA . ASN A 1 92 ? 7.249 0.611 6.708 1.00 88.56 92 ASN A CA 1
ATOM 732 C C . ASN A 1 92 ? 8.558 0.092 7.323 1.00 88.56 92 ASN A C 1
ATOM 734 O O . ASN A 1 92 ? 8.615 -0.245 8.506 1.00 88.56 92 ASN A O 1
ATOM 738 N N . TYR A 1 93 ? 9.635 0.090 6.538 1.00 84.19 93 TYR A N 1
ATOM 739 C CA . TYR A 1 93 ? 10.927 -0.419 7.003 1.00 84.19 93 TYR A CA 1
ATOM 740 C C . TYR A 1 93 ? 11.518 0.404 8.165 1.00 84.19 93 TYR A C 1
ATOM 742 O O . TYR A 1 93 ? 12.002 -0.146 9.149 1.00 84.19 93 TYR A O 1
ATOM 750 N N . ARG A 1 94 ? 11.456 1.738 8.074 1.00 81.00 94 ARG A N 1
ATOM 751 C CA . ARG A 1 94 ? 12.182 2.651 8.974 1.00 81.00 94 ARG A CA 1
ATOM 752 C C . ARG A 1 94 ? 11.695 2.633 10.427 1.00 81.00 94 ARG A C 1
ATOM 754 O O . ARG A 1 94 ? 12.512 2.773 11.341 1.00 81.00 94 ARG A O 1
ATOM 761 N N . TRP A 1 95 ? 10.384 2.515 10.629 1.00 86.19 95 TRP A N 1
ATOM 762 C CA . TRP A 1 95 ? 9.747 2.654 11.945 1.00 86.19 95 TRP A CA 1
ATOM 763 C C . TRP A 1 95 ? 8.882 1.459 12.331 1.00 86.19 95 TRP A C 1
ATOM 765 O O . TRP A 1 95 ? 8.292 1.473 13.408 1.00 86.19 95 TRP A O 1
ATOM 775 N N . ASN A 1 96 ? 8.797 0.436 11.473 1.00 90.62 96 ASN A N 1
ATOM 776 C CA . ASN A 1 96 ? 7.898 -0.697 11.665 1.00 90.62 96 ASN A CA 1
ATOM 777 C C . ASN A 1 96 ? 6.457 -0.239 11.981 1.00 90.62 96 ASN A C 1
ATOM 779 O O . ASN A 1 96 ? 5.789 -0.786 12.859 1.00 90.62 96 ASN A O 1
ATOM 783 N N . SER A 1 97 ? 6.011 0.816 11.296 1.00 93.00 97 SER A N 1
ATOM 784 C CA . SER A 1 97 ? 4.758 1.521 11.562 1.00 93.00 97 SER A CA 1
ATOM 785 C C . SER A 1 97 ? 3.852 1.456 10.338 1.00 93.00 97 SER A C 1
ATOM 787 O O . SER A 1 97 ? 4.360 1.392 9.222 1.00 93.00 97 SER A O 1
ATOM 789 N N . THR A 1 98 ? 2.536 1.436 10.549 1.00 95.56 98 THR A N 1
ATOM 790 C CA . THR A 1 98 ? 1.531 1.459 9.474 1.00 95.56 98 THR A CA 1
ATOM 791 C C . THR A 1 98 ? 1.235 2.890 9.026 1.00 95.56 98 THR A C 1
ATOM 793 O O . THR A 1 98 ? 1.661 3.856 9.670 1.00 95.56 98 THR A O 1
ATOM 796 N N . ALA A 1 99 ? 0.434 3.052 7.968 1.00 95.00 99 ALA A N 1
ATOM 797 C CA . ALA A 1 99 ? -0.026 4.368 7.523 1.00 95.00 99 ALA A CA 1
ATOM 798 C C . ALA A 1 99 ? -0.796 5.112 8.634 1.00 95.00 99 ALA A C 1
ATOM 800 O O . ALA A 1 99 ? -0.579 6.305 8.849 1.00 95.00 99 ALA A O 1
ATOM 801 N N . ARG A 1 100 ? -1.607 4.399 9.432 1.00 96.12 100 ARG A N 1
ATOM 802 C CA . ARG A 1 100 ? -2.256 4.961 10.630 1.00 96.12 100 ARG A CA 1
ATOM 803 C C . ARG A 1 100 ? -1.233 5.490 11.638 1.00 96.12 100 ARG A C 1
ATOM 805 O O . ARG A 1 100 ? -1.394 6.589 12.166 1.00 96.12 100 ARG A O 1
ATOM 812 N N . GLY A 1 101 ? -0.163 4.737 11.889 1.00 95.25 101 GLY A N 1
ATOM 813 C CA . GLY A 1 101 ? 0.919 5.174 12.772 1.00 95.25 101 GLY A CA 1
ATOM 814 C C . GLY A 1 101 ? 1.640 6.423 12.252 1.00 95.25 101 GLY A C 1
ATOM 815 O O . GLY A 1 101 ? 1.946 7.326 13.030 1.00 95.25 101 GLY A O 1
ATOM 816 N N . TRP A 1 102 ? 1.840 6.534 10.936 1.00 93.94 102 TRP A N 1
ATOM 817 C CA . TRP A 1 102 ? 2.387 7.744 10.314 1.00 93.94 102 TRP A CA 1
ATOM 818 C C . TRP A 1 102 ? 1.455 8.949 10.471 1.00 93.94 102 TRP A C 1
ATOM 820 O O . TRP A 1 102 ? 1.935 10.053 10.744 1.00 93.94 102 TRP A O 1
ATOM 830 N N . ALA A 1 103 ? 0.138 8.747 10.370 1.00 95.75 103 ALA A N 1
ATOM 831 C CA . ALA A 1 103 ? -0.841 9.800 10.619 1.00 95.75 103 ALA A CA 1
ATOM 832 C C . ALA A 1 103 ? -0.774 10.298 12.074 1.00 95.75 103 ALA A C 1
ATOM 834 O O . ALA A 1 103 ? -0.694 11.505 12.294 1.00 95.75 103 ALA A O 1
ATOM 835 N N . LEU A 1 104 ? -0.705 9.392 13.058 1.00 94.75 104 LEU A N 1
ATOM 836 C CA . LEU A 1 104 ? -0.628 9.743 14.485 1.00 94.75 104 LEU A CA 1
ATOM 837 C C . LEU A 1 104 ? 0.687 10.418 14.879 1.00 94.75 104 LEU A C 1
ATOM 839 O O . LEU A 1 104 ? 0.679 11.473 15.508 1.00 94.75 104 LEU A O 1
ATOM 843 N N . TYR A 1 105 ? 1.821 9.802 14.552 1.00 91.19 105 TYR A N 1
ATOM 844 C CA . TYR A 1 105 ? 3.113 10.207 15.114 1.00 91.19 105 TYR A CA 1
ATOM 845 C C . TYR A 1 105 ? 3.908 11.124 14.185 1.00 91.19 105 TYR A C 1
ATOM 847 O O . TYR A 1 105 ? 4.610 12.014 14.662 1.00 91.19 105 TYR A O 1
ATOM 855 N N . GLY A 1 106 ? 3.800 10.913 12.870 1.00 88.62 106 GLY A N 1
ATOM 856 C CA . GLY A 1 106 ? 4.509 11.700 11.862 1.00 88.62 106 GLY A CA 1
ATOM 857 C C . GLY A 1 106 ? 3.787 13.008 11.561 1.00 88.62 106 GLY A C 1
ATOM 858 O O . GLY A 1 106 ? 4.307 14.087 11.835 1.00 88.62 106 GLY A O 1
ATOM 859 N N . LYS A 1 107 ? 2.566 12.907 11.024 1.00 91.44 107 LYS A N 1
ATOM 860 C CA . LYS A 1 107 ? 1.748 14.069 10.643 1.00 91.44 107 LYS A CA 1
ATOM 861 C C . LYS A 1 107 ? 1.024 14.721 11.824 1.00 91.44 107 LYS A C 1
ATOM 863 O O . LYS A 1 107 ? 0.728 15.910 11.758 1.00 91.44 107 LYS A O 1
ATOM 868 N N . LYS A 1 108 ? 0.762 13.966 12.899 1.00 94.25 108 LYS A N 1
ATOM 869 C CA . LYS A 1 108 ? -0.065 14.389 14.048 1.00 94.25 108 LYS A CA 1
ATOM 870 C C . LYS A 1 108 ? -1.506 14.733 13.647 1.00 94.25 108 LYS A C 1
ATOM 872 O O . LYS A 1 108 ? -2.114 15.658 14.176 1.00 94.25 108 LYS A O 1
ATOM 877 N N . ASP A 1 109 ? -2.046 13.971 12.701 1.00 95.25 109 ASP A N 1
ATOM 878 C CA . ASP A 1 109 ? -3.412 14.085 12.194 1.00 95.25 109 ASP A CA 1
ATOM 879 C C . ASP A 1 109 ? -4.273 12.955 12.771 1.00 95.25 109 ASP A C 1
ATOM 881 O O . ASP A 1 109 ? -4.402 11.865 12.206 1.00 95.25 109 ASP A O 1
ATOM 885 N N . GLU A 1 110 ? -4.861 13.208 13.940 1.00 95.38 110 GLU A N 1
ATOM 886 C CA . GLU A 1 110 ? -5.706 12.220 14.613 1.00 95.38 110 GLU A CA 1
ATOM 887 C C . GLU A 1 110 ? -6.980 11.887 13.834 1.00 95.38 110 GLU A C 1
ATOM 889 O O . GLU A 1 110 ? -7.519 10.790 13.974 1.00 95.38 110 GLU A O 1
ATOM 894 N N . LYS A 1 111 ? -7.498 12.830 13.035 1.00 95.31 111 LYS A N 1
ATOM 895 C CA . LYS A 1 111 ? -8.706 12.594 12.235 1.00 95.31 111 LYS A CA 1
ATOM 896 C C . LYS A 1 111 ? -8.416 11.548 11.167 1.00 95.31 111 LYS A C 1
ATOM 898 O O . LYS A 1 111 ? -9.169 10.587 11.053 1.00 95.31 111 LYS A O 1
ATOM 903 N N . MET A 1 112 ? -7.294 11.695 10.469 1.00 95.56 112 MET A N 1
ATOM 904 C CA . MET A 1 112 ? -6.836 10.721 9.482 1.00 95.56 112 MET A CA 1
ATOM 905 C C . MET A 1 112 ? -6.527 9.364 10.109 1.00 95.56 112 MET A C 1
ATOM 907 O O . MET A 1 112 ? -6.897 8.330 9.560 1.00 95.56 112 MET A O 1
ATOM 911 N N . ALA A 1 113 ? -5.897 9.354 11.283 1.00 96.31 113 ALA A N 1
ATOM 912 C CA . ALA A 1 113 ? -5.627 8.113 11.994 1.00 96.31 113 ALA A CA 1
ATOM 913 C C . ALA A 1 113 ? -6.905 7.363 12.395 1.00 96.31 113 ALA A C 1
ATOM 915 O O . ALA A 1 113 ? -6.984 6.152 12.197 1.00 96.31 113 ALA A O 1
ATOM 916 N N . ARG A 1 114 ? -7.908 8.077 12.926 1.00 96.38 114 ARG A N 1
ATOM 917 C CA . ARG A 1 114 ? -9.224 7.502 13.247 1.00 96.38 114 ARG A CA 1
ATOM 918 C C . ARG A 1 114 ? -9.948 7.012 11.996 1.00 96.38 114 ARG A C 1
ATOM 920 O O . ARG A 1 114 ? -10.597 5.978 12.038 1.00 96.38 114 ARG A O 1
ATOM 927 N N . TRP A 1 115 ? -9.823 7.732 10.885 1.00 96.00 115 TRP A N 1
ATOM 928 C CA . TRP A 1 115 ? -10.417 7.319 9.616 1.00 96.00 115 TRP A CA 1
ATOM 929 C C . TRP A 1 115 ? -9.794 6.021 9.075 1.00 96.00 115 TRP A C 1
ATOM 931 O O . TRP A 1 115 ? -10.527 5.114 8.694 1.00 96.00 115 TRP A O 1
ATOM 941 N N . LEU A 1 116 ? -8.461 5.888 9.119 1.00 95.44 116 LEU A N 1
ATOM 942 C CA . LEU A 1 116 ? -7.772 4.647 8.738 1.00 95.44 116 LEU A CA 1
ATOM 943 C C . LEU A 1 116 ? -8.126 3.477 9.670 1.00 95.44 116 LEU A C 1
ATOM 945 O O . LEU A 1 116 ? -8.316 2.364 9.196 1.00 95.44 116 LEU A O 1
ATOM 949 N N . GLU A 1 117 ? -8.259 3.727 10.974 1.00 95.31 117 GLU A N 1
ATOM 950 C CA . GLU A 1 117 ? -8.703 2.724 11.955 1.00 95.31 117 GLU A CA 1
ATOM 951 C C . GLU A 1 117 ? -10.118 2.220 11.678 1.00 95.31 117 GLU A C 1
ATOM 953 O O . GLU A 1 117 ? -10.387 1.023 11.747 1.00 95.31 117 GLU A O 1
ATOM 958 N N . GLU A 1 118 ? -11.029 3.132 11.337 1.00 95.00 118 GLU A N 1
ATOM 959 C CA . GLU A 1 118 ? -12.386 2.760 10.962 1.00 95.00 118 GLU A CA 1
ATOM 960 C C . GLU A 1 118 ? -12.383 1.915 9.685 1.00 95.00 118 GLU A C 1
ATOM 962 O O . GLU A 1 118 ? -13.032 0.873 9.642 1.00 95.00 118 GLU A O 1
ATOM 967 N N . ALA A 1 119 ? -11.606 2.313 8.673 1.00 93.31 119 ALA A N 1
ATOM 968 C CA . ALA A 1 119 ? -11.466 1.550 7.436 1.00 93.31 119 ALA A CA 1
ATOM 969 C C . ALA A 1 119 ? -10.898 0.136 7.676 1.00 93.31 119 ALA A C 1
ATOM 971 O O . ALA A 1 119 ? -11.368 -0.824 7.065 1.00 93.31 119 ALA A O 1
ATOM 972 N N . GLU A 1 120 ? -9.928 -0.014 8.584 1.00 91.50 120 GLU A N 1
ATOM 973 C CA . GLU A 1 120 ? -9.409 -1.318 9.023 1.00 91.50 120 GLU A CA 1
ATOM 974 C C . GLU A 1 120 ? -10.515 -2.163 9.674 1.00 91.50 120 GLU A C 1
ATOM 976 O O . GLU A 1 120 ? -10.778 -3.286 9.238 1.00 91.50 120 GLU A O 1
ATOM 981 N N . ARG A 1 121 ? -11.225 -1.598 10.658 1.00 91.38 121 ARG A N 1
ATOM 982 C CA . ARG A 1 121 ? -12.273 -2.295 11.415 1.00 91.38 121 ARG A CA 1
ATOM 983 C C . ARG A 1 121 ? -13.431 -2.766 10.535 1.00 91.38 121 ARG A C 1
ATOM 985 O O . ARG A 1 121 ? -13.906 -3.888 10.696 1.00 91.38 121 ARG A O 1
ATOM 992 N N . GLN A 1 122 ? -13.885 -1.934 9.598 1.00 88.75 122 GLN A N 1
ATOM 993 C CA . GLN A 1 122 ? -14.978 -2.288 8.684 1.00 88.75 122 GLN A CA 1
ATOM 994 C C . GLN A 1 122 ? -14.625 -3.504 7.816 1.00 88.75 122 GLN A C 1
ATOM 996 O O . GLN A 1 122 ? -15.477 -4.348 7.541 1.00 88.75 122 GLN A O 1
ATOM 1001 N N . ARG A 1 123 ? -13.352 -3.651 7.432 1.00 81.44 123 ARG A N 1
ATOM 1002 C CA . ARG A 1 123 ? -12.884 -4.816 6.666 1.00 81.44 123 ARG A CA 1
ATOM 1003 C C . ARG A 1 123 ? -12.760 -6.081 7.504 1.00 81.44 123 ARG A C 1
ATOM 1005 O O . ARG A 1 123 ? -12.901 -7.168 6.956 1.00 81.44 123 ARG A O 1
ATOM 1012 N N . GLU A 1 124 ? -12.479 -5.960 8.797 1.00 79.25 124 GLU A N 1
ATOM 1013 C CA . GLU A 1 124 ? -12.467 -7.104 9.714 1.00 79.25 124 GLU A CA 1
ATOM 1014 C C . GLU A 1 124 ? -13.879 -7.613 10.009 1.00 79.25 124 GLU A C 1
ATOM 1016 O O . GLU A 1 124 ? -14.078 -8.816 10.108 1.00 79.25 124 GLU A O 1
ATOM 1021 N N . GLN A 1 125 ? -14.860 -6.713 10.099 1.00 76.88 125 GLN A N 1
ATOM 1022 C CA . GLN A 1 125 ? -16.261 -7.063 10.358 1.00 76.88 125 GLN A CA 1
ATOM 1023 C C . GLN A 1 125 ? -16.989 -7.628 9.129 1.00 76.88 125 GLN A C 1
ATOM 1025 O O . GLN A 1 125 ? -18.000 -8.308 9.281 1.00 76.88 125 GLN A O 1
ATOM 1030 N N . GLY A 1 126 ? -16.495 -7.339 7.922 1.00 67.31 126 GLY A N 1
ATOM 1031 C CA . GLY A 1 126 ? -17.026 -7.867 6.662 1.00 67.31 126 GLY A CA 1
ATOM 1032 C C . GLY A 1 126 ? -16.385 -9.176 6.177 1.00 67.31 126 GLY A C 1
ATOM 1033 O O . GLY A 1 126 ? -16.697 -9.606 5.067 1.00 67.31 126 GLY A O 1
ATOM 1034 N N . ARG A 1 127 ? -15.468 -9.770 6.953 1.00 57.62 127 ARG A N 1
ATOM 1035 C CA . ARG A 1 127 ? -14.840 -11.080 6.699 1.00 57.62 127 ARG A CA 1
ATOM 1036 C C . ARG A 1 127 ? -15.536 -12.183 7.487 1.00 57.62 127 ARG A C 1
ATOM 1038 O O . ARG A 1 127 ? -15.566 -13.313 6.955 1.00 57.62 127 ARG A O 1
#

Secondary structure (DSSP, 8-state):
--SSSGGG-HHHHHHS--SSPPHHHHHHHHHHHHHHTT-HHHHHHHHHTT--TT----SSS---HHHHHHHHT-HHHHHHHHHTT--TTPPPTTTS--HHHIIIIII--HHHHHHHHHHHHHHHHT-

Foldseek 3Di:
DDDQWCVRDPVSVVVPPPDDDDPQLVLQLQLLVCLLVVVLVSNVVSVVVPHDQQFLNDPGKRAGSLLVVLVVVDPPSVVSSLVVPHDQCTAIRRPRDGSLRCNCPVVVPVVVSVVSVVSVVVVVVVD